Protein AF-A0A661T7J0-F1 (afdb_monomer)

Structure (mmCIF, N/CA/C/O backbone):
data_AF-A0A661T7J0-F1
#
_entry.id   AF-A0A661T7J0-F1
#
loop_
_atom_site.group_PDB
_atom_site.id
_atom_site.type_symbol
_atom_site.label_atom_id
_atom_site.label_alt_id
_atom_site.label_comp_id
_atom_site.label_asym_id
_atom_site.label_entity_id
_atom_site.label_seq_id
_atom_site.pdbx_PDB_ins_code
_atom_site.Cartn_x
_atom_site.Cartn_y
_atom_site.Cartn_z
_atom_site.occupancy
_atom_site.B_iso_or_equiv
_atom_site.auth_seq_id
_atom_site.auth_comp_id
_atom_site.auth_asym_id
_atom_site.auth_atom_id
_atom_site.pdbx_PDB_model_num
ATOM 1 N N . MET A 1 1 ? 8.789 16.045 13.790 1.00 34.03 1 MET A N 1
ATOM 2 C CA . MET A 1 1 ? 8.399 17.298 14.471 1.00 34.03 1 MET A CA 1
ATOM 3 C C . MET A 1 1 ? 6.884 17.322 14.520 1.00 34.03 1 MET A C 1
ATOM 5 O O . MET A 1 1 ? 6.249 17.224 13.483 1.00 34.03 1 MET A O 1
ATOM 9 N N . LEU A 1 2 ? 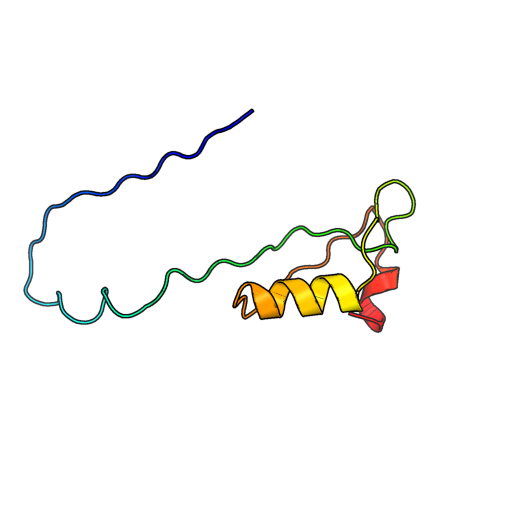6.358 17.267 15.737 1.00 34.22 2 LEU A N 1
ATOM 10 C CA . LEU A 1 2 ? 4.978 16.969 16.110 1.00 34.22 2 LEU A CA 1
ATOM 11 C C . LEU A 1 2 ? 4.068 18.179 15.833 1.00 34.22 2 LEU A C 1
ATOM 13 O O . LEU A 1 2 ? 4.373 19.259 16.330 1.00 34.22 2 LEU A O 1
ATOM 17 N N . ILE A 1 3 ? 2.955 18.010 15.115 1.00 31.09 3 ILE A N 1
ATOM 18 C CA . ILE A 1 3 ? 1.824 18.954 15.168 1.00 31.09 3 ILE A CA 1
ATOM 19 C C . ILE A 1 3 ? 0.541 18.129 15.252 1.00 31.09 3 ILE A C 1
ATOM 21 O O . ILE A 1 3 ? -0.039 17.725 14.250 1.00 31.09 3 ILE A O 1
ATOM 25 N N . ILE A 1 4 ? 0.135 17.858 16.490 1.00 37.38 4 ILE A N 1
ATOM 26 C CA . ILE A 1 4 ? -1.230 17.486 16.845 1.00 37.38 4 ILE A CA 1
ATOM 27 C C . ILE A 1 4 ? -1.870 18.783 17.339 1.00 37.38 4 ILE A C 1
ATOM 29 O O . ILE A 1 4 ? -1.480 19.298 18.384 1.00 37.38 4 ILE A O 1
ATOM 33 N N . LEU A 1 5 ? -2.825 19.324 16.587 1.00 36.97 5 LEU A N 1
ATOM 34 C CA . LEU A 1 5 ? -3.70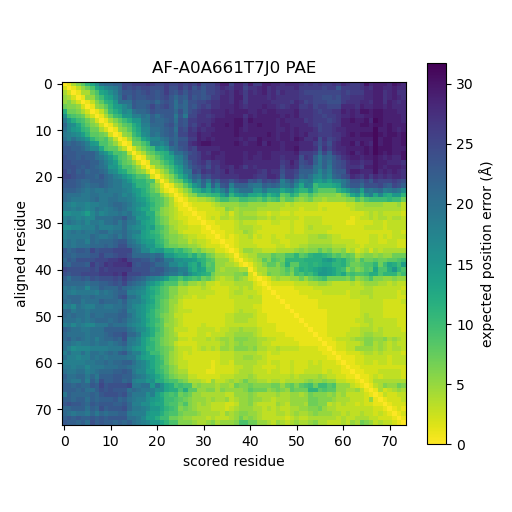9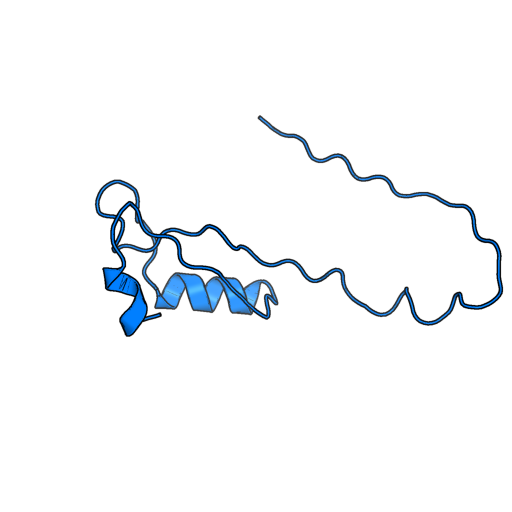 20.388 17.060 1.00 36.97 5 LEU A CA 1
ATOM 35 C C . LEU A 1 5 ? -5.147 19.889 16.925 1.00 36.97 5 LEU A C 1
ATOM 37 O O . LEU A 1 5 ? -5.758 19.979 15.865 1.00 36.97 5 LEU A O 1
ATOM 41 N N . TYR A 1 6 ? -5.661 19.329 18.019 1.00 41.50 6 TYR A N 1
ATOM 42 C CA . TYR A 1 6 ? -7.094 19.162 18.235 1.00 41.50 6 TYR A CA 1
ATOM 43 C C . TYR A 1 6 ? -7.728 20.533 18.503 1.00 41.50 6 TYR A C 1
ATOM 45 O O . TYR A 1 6 ? -7.201 21.280 19.330 1.00 41.50 6 TYR A O 1
ATOM 53 N N . PRO A 1 7 ? -8.911 20.823 17.941 1.00 51.22 7 PRO A N 1
ATOM 54 C CA . PRO A 1 7 ? -9.837 21.755 18.555 1.00 51.22 7 PRO A CA 1
ATOM 55 C C . PRO A 1 7 ? -11.122 21.009 18.941 1.00 51.22 7 PRO A C 1
ATOM 57 O O . PRO A 1 7 ? -12.013 20.789 18.125 1.00 51.22 7 PRO A O 1
ATOM 60 N N . GLN A 1 8 ? -11.226 20.624 20.212 1.00 58.47 8 GLN A N 1
ATOM 61 C CA . GLN A 1 8 ? -12.509 20.411 20.883 1.00 58.47 8 GLN A CA 1
ATOM 62 C C . GLN A 1 8 ? -12.925 21.756 21.500 1.00 58.47 8 GLN A C 1
ATOM 64 O O . GLN A 1 8 ? -12.144 22.298 22.276 1.00 58.47 8 GLN A O 1
ATOM 69 N N . PHE A 1 9 ? -14.102 22.289 21.128 1.00 40.56 9 PHE A N 1
ATOM 70 C CA . PHE A 1 9 ? -15.155 22.878 21.995 1.00 40.56 9 PHE A CA 1
ATOM 71 C C . PHE A 1 9 ? -16.079 23.901 21.264 1.00 40.56 9 PHE A C 1
ATOM 73 O O . PHE A 1 9 ? -15.636 24.989 20.925 1.00 40.56 9 PHE A O 1
ATOM 80 N N . ILE A 1 10 ? -17.368 23.518 21.112 1.00 39.06 10 ILE A N 1
ATOM 81 C CA . ILE A 1 10 ? -18.654 24.239 21.383 1.00 39.06 10 ILE A CA 1
ATOM 82 C C . ILE A 1 10 ? -18.913 25.584 20.636 1.00 39.06 10 ILE A C 1
ATOM 84 O O . ILE A 1 10 ? -18.088 26.481 20.665 1.00 39.06 10 ILE A O 1
ATOM 88 N N . ILE A 1 11 ? -20.028 25.811 19.910 1.00 35.09 11 ILE A N 1
ATOM 89 C CA . ILE A 1 11 ? -21.393 26.140 20.394 1.00 35.09 11 ILE A CA 1
ATOM 90 C C . ILE A 1 11 ? -22.468 25.674 19.393 1.00 35.09 11 ILE A C 1
ATOM 92 O O . ILE A 1 11 ? -22.381 25.871 18.185 1.00 35.09 11 ILE A O 1
ATOM 96 N N . ILE A 1 12 ? -23.513 25.095 19.972 1.00 41.19 12 ILE A N 1
ATOM 97 C CA . ILE A 1 12 ? -24.728 24.538 19.385 1.00 41.19 12 ILE A CA 1
ATOM 98 C C . ILE A 1 12 ? -25.734 25.657 19.090 1.00 41.19 12 ILE A C 1
ATOM 100 O O . ILE A 1 12 ? -26.050 26.449 19.977 1.00 41.19 12 ILE A O 1
ATOM 104 N N . HIS A 1 13 ? -26.333 25.653 17.902 1.00 39.91 13 HIS A N 1
ATOM 105 C CA . HIS A 1 13 ? -27.707 26.121 17.742 1.00 39.91 13 HIS A CA 1
ATOM 106 C C . HIS A 1 13 ? -28.412 25.212 16.728 1.00 39.91 13 HIS A C 1
ATOM 108 O O . HIS A 1 13 ? -27.830 24.875 15.702 1.00 39.91 13 HIS A O 1
ATOM 114 N N . TYR A 1 14 ? -29.658 24.847 17.046 1.00 36.56 14 TYR A N 1
ATOM 115 C CA . TYR A 1 14 ? -30.625 24.005 16.315 1.00 36.56 14 TYR A CA 1
ATOM 116 C C . TYR A 1 14 ? -30.699 22.509 16.706 1.00 36.56 14 TYR A C 1
ATOM 118 O O . TYR A 1 14 ? -29.680 21.850 16.900 1.00 36.56 14 TYR A O 1
ATOM 126 N N . PRO A 1 15 ? -31.927 21.958 16.845 1.00 45.44 15 PRO A N 1
ATOM 127 C CA . PRO A 1 15 ? -32.228 20.727 17.590 1.00 45.44 15 PRO A CA 1
ATOM 128 C C . PRO A 1 15 ? -31.927 19.424 16.821 1.00 45.44 15 PRO A C 1
ATOM 130 O O . PRO A 1 15 ? -32.597 18.417 17.027 1.00 45.44 15 PRO A O 1
ATOM 133 N N . LEU A 1 16 ? -30.921 19.413 15.942 1.00 44.41 16 LEU A N 1
ATOM 134 C CA . LEU A 1 16 ? -30.514 18.230 15.167 1.00 44.41 16 LEU A CA 1
ATOM 135 C C . LEU A 1 16 ? -29.293 17.520 15.788 1.00 44.41 16 LEU A C 1
ATOM 137 O O . LEU A 1 16 ? -28.476 16.920 15.096 1.00 44.41 16 LEU A O 1
ATOM 141 N N . LEU A 1 17 ? -29.133 17.635 17.104 1.00 49.12 17 LEU A N 1
ATOM 142 C CA . LEU A 1 17 ? -27.948 17.205 17.841 1.00 49.12 17 LEU A CA 1
ATOM 143 C C . LEU A 1 17 ? -28.182 15.864 18.553 1.00 49.12 17 LEU A C 1
ATOM 145 O O . LEU A 1 17 ? -28.171 15.823 19.774 1.00 49.12 17 LEU A O 1
ATOM 149 N N . ILE A 1 18 ? -28.454 14.785 17.810 1.00 53.53 18 ILE A N 1
ATOM 150 C CA . ILE A 1 18 ? -28.422 13.410 18.370 1.00 53.53 18 ILE A CA 1
ATOM 151 C C . ILE A 1 18 ? -27.734 12.394 17.430 1.00 53.53 18 ILE A C 1
ATOM 153 O O . ILE A 1 18 ? -27.376 11.308 17.865 1.00 53.53 18 ILE A O 1
ATOM 157 N N . ILE A 1 19 ? -27.451 12.721 16.161 1.00 54.28 19 ILE A N 1
ATOM 158 C CA . ILE A 1 19 ? -26.864 11.734 15.225 1.00 54.28 19 ILE A CA 1
ATOM 159 C C . ILE A 1 19 ? -25.329 11.864 15.107 1.00 54.28 19 ILE A C 1
ATOM 161 O O . ILE A 1 19 ? -24.653 10.897 14.760 1.00 54.28 19 ILE A O 1
ATOM 165 N N . CYS A 1 20 ? -24.745 13.017 15.455 1.00 51.34 20 CYS A N 1
ATOM 166 C CA 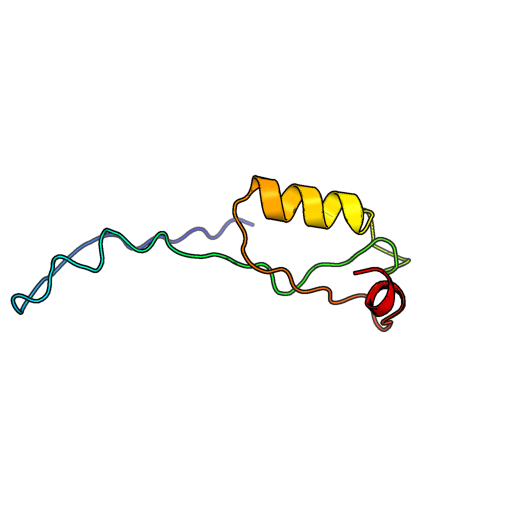. CYS A 1 20 ? -23.308 13.264 15.257 1.00 51.34 20 CYS A CA 1
ATOM 167 C C . CYS A 1 20 ? -22.400 12.483 16.230 1.00 51.34 20 CYS A C 1
ATOM 169 O O . CYS A 1 20 ? -21.294 12.112 15.856 1.00 51.34 20 CYS A O 1
ATOM 171 N N . ASP A 1 21 ? -22.878 12.150 17.434 1.00 52.12 21 ASP A N 1
ATOM 172 C CA . ASP A 1 21 ? -22.073 11.457 18.459 1.00 52.12 21 ASP A CA 1
ATOM 173 C C . ASP A 1 21 ? -21.856 9.956 18.179 1.00 52.12 21 ASP A C 1
ATOM 175 O O . ASP A 1 21 ? -21.199 9.265 18.954 1.00 52.12 21 ASP A O 1
ATOM 179 N N . SER A 1 22 ? -22.403 9.432 17.076 1.00 56.53 22 SER A N 1
ATOM 180 C CA . SER A 1 22 ? -22.371 7.997 16.751 1.00 56.53 22 SER A CA 1
ATOM 181 C C . SER A 1 22 ? -21.547 7.635 15.517 1.00 56.53 22 SER A C 1
ATOM 183 O O . SER A 1 22 ? -21.377 6.450 15.234 1.00 56.53 22 SER A O 1
ATOM 185 N N . ILE A 1 23 ? -21.013 8.620 14.786 1.00 63.06 23 ILE A N 1
ATOM 186 C CA . ILE A 1 23 ? -20.124 8.351 13.654 1.00 63.06 23 ILE A CA 1
ATOM 187 C C . ILE A 1 23 ? -18.694 8.435 14.193 1.00 63.06 23 ILE A C 1
ATOM 189 O O . ILE A 1 23 ? -18.199 9.547 14.396 1.00 63.06 23 ILE A O 1
ATOM 193 N N . PRO A 1 24 ? -18.015 7.302 14.462 1.00 64.81 24 PRO A N 1
ATOM 194 C CA . PRO A 1 24 ? -16.598 7.351 14.789 1.00 64.81 24 PRO A CA 1
ATOM 195 C C . PRO A 1 24 ? -15.882 8.088 13.654 1.00 64.81 24 PRO A C 1
ATOM 197 O O . PRO A 1 24 ? -16.165 7.834 12.481 1.00 64.81 24 PRO A O 1
ATOM 200 N N . MET A 1 25 ? -15.001 9.037 13.986 1.00 73.00 25 MET A N 1
ATOM 201 C CA . MET A 1 25 ? -14.213 9.734 12.969 1.00 73.00 25 MET A CA 1
ATOM 202 C C . MET A 1 25 ? -13.402 8.699 12.190 1.00 73.00 25 MET A C 1
ATOM 20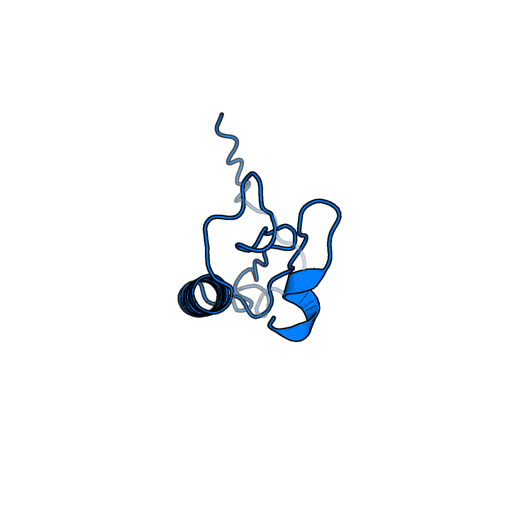4 O O . MET A 1 25 ? -12.424 8.154 12.699 1.00 73.00 25 MET A O 1
ATOM 208 N N . LYS A 1 26 ? -13.843 8.411 10.964 1.00 79.69 26 LYS A N 1
ATOM 209 C CA . LYS A 1 26 ? -13.192 7.449 10.084 1.00 79.69 26 LYS A CA 1
ATOM 210 C C . LYS A 1 26 ? -11.904 8.061 9.562 1.00 79.69 26 LYS A C 1
ATOM 212 O O . LYS A 1 26 ? -11.913 9.149 8.987 1.00 79.69 26 LYS A O 1
ATOM 217 N N . PHE A 1 27 ? -10.804 7.355 9.772 1.00 85.12 27 PHE A N 1
ATOM 218 C CA . PHE A 1 27 ? -9.489 7.750 9.301 1.00 85.12 27 PHE A CA 1
ATOM 219 C C . PHE A 1 27 ? -8.979 6.722 8.291 1.00 85.12 27 PHE A C 1
ATOM 221 O O . PHE A 1 27 ? -9.271 5.533 8.384 1.00 85.12 27 PHE A O 1
ATOM 228 N N . THR A 1 28 ? -8.258 7.192 7.280 1.00 90.94 28 THR A N 1
ATOM 229 C CA . THR A 1 28 ? -7.759 6.367 6.179 1.00 90.94 28 THR A CA 1
ATOM 230 C C . THR A 1 28 ? -6.432 6.937 5.710 1.00 90.94 28 THR A C 1
ATOM 232 O O . THR A 1 28 ? -6.323 8.136 5.439 1.00 90.94 28 THR A O 1
ATOM 235 N N . HIS A 1 29 ? -5.425 6.076 5.588 1.00 89.62 29 HIS A N 1
ATOM 236 C CA . HIS A 1 29 ? -4.150 6.441 4.985 1.00 89.62 29 HIS A CA 1
ATOM 237 C C . HIS A 1 29 ? -4.241 6.288 3.471 1.00 89.62 29 HIS A C 1
ATOM 239 O O . HIS A 1 29 ? -4.494 5.197 2.981 1.00 89.62 29 HIS A O 1
ATOM 245 N N . LEU A 1 30 ? -4.012 7.371 2.728 1.00 91.94 30 LEU A N 1
ATOM 246 C CA . LEU A 1 30 ? -4.052 7.374 1.257 1.00 91.94 30 LEU A CA 1
ATOM 247 C C . LEU A 1 30 ? -2.663 7.386 0.607 1.00 91.94 30 LEU A C 1
ATOM 249 O O . LEU A 1 30 ? -2.559 7.389 -0.615 1.00 91.94 30 LEU A O 1
ATOM 253 N N . HIS A 1 31 ? -1.612 7.448 1.421 1.00 90.56 31 HIS A N 1
ATOM 254 C CA . HIS A 1 31 ? -0.231 7.525 0.972 1.00 90.56 31 HIS A CA 1
ATOM 255 C C . HIS A 1 31 ? 0.596 6.540 1.789 1.00 90.56 31 HIS A C 1
ATOM 257 O O . HIS A 1 31 ? 1.081 6.867 2.873 1.00 90.56 31 HIS A O 1
ATOM 263 N N . THR A 1 32 ? 0.686 5.311 1.299 1.00 87.12 32 THR A N 1
ATOM 264 C CA . THR A 1 32 ? 1.500 4.256 1.907 1.00 87.12 32 THR A CA 1
ATOM 265 C C . THR A 1 32 ? 2.373 3.605 0.848 1.00 87.12 32 THR A C 1
ATOM 267 O O . THR A 1 32 ? 1.996 3.530 -0.318 1.00 87.12 32 THR A O 1
ATOM 270 N N . HIS A 1 33 ? 3.560 3.161 1.243 1.00 88.94 33 HIS A N 1
ATOM 271 C CA . HIS A 1 33 ? 4.502 2.473 0.367 1.00 88.94 33 HIS A CA 1
ATOM 272 C C . HIS A 1 33 ? 4.588 1.008 0.791 1.00 88.9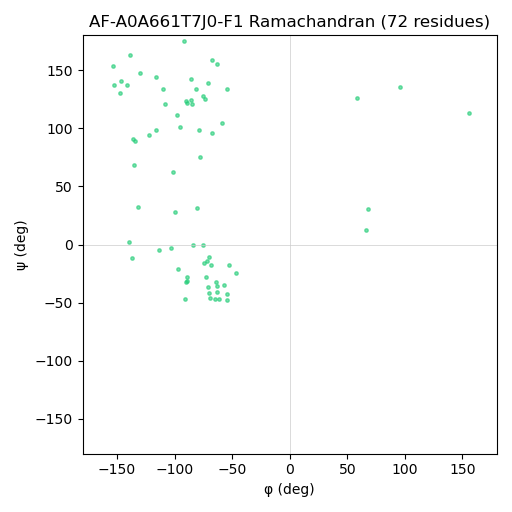4 33 HIS A C 1
ATOM 274 O O . HIS A 1 33 ? 4.720 0.719 1.982 1.00 88.94 33 HIS A O 1
ATOM 280 N N . SER A 1 34 ? 4.526 0.094 -0.173 1.00 86.88 34 SER A N 1
ATOM 281 C CA . SER A 1 34 ? 4.782 -1.328 0.049 1.00 86.88 34 SER A CA 1
ATOM 282 C C . SER A 1 34 ? 6.255 -1.652 -0.189 1.00 86.88 34 SER A C 1
ATOM 284 O O . SER A 1 34 ? 7.025 -0.823 -0.675 1.00 86.88 34 SER A O 1
ATOM 286 N N . HIS A 1 35 ? 6.637 -2.897 0.072 1.00 86.81 35 HIS A N 1
ATOM 287 C CA . HIS A 1 35 ? 7.931 -3.471 -0.296 1.00 86.81 35 HIS A CA 1
ATOM 288 C C . HIS A 1 35 ? 8.315 -3.334 -1.786 1.00 86.81 35 HIS A C 1
ATOM 290 O O . HIS A 1 35 ? 9.494 -3.439 -2.122 1.00 86.81 35 HIS A O 1
ATOM 296 N N . TYR A 1 36 ? 7.366 -3.049 -2.687 1.00 84.38 36 TYR A N 1
ATOM 297 C CA . TYR A 1 36 ? 7.667 -2.743 -4.090 1.00 84.38 36 TYR A CA 1
ATOM 298 C C . TYR A 1 36 ? 8.328 -1.373 -4.292 1.00 84.38 36 TYR A C 1
ATOM 300 O O . TYR A 1 36 ? 8.921 -1.113 -5.343 1.00 84.38 36 TYR A O 1
ATOM 308 N N . SER A 1 37 ? 8.298 -0.510 -3.277 1.00 81.62 37 SER A N 1
ATOM 309 C CA . SER A 1 37 ? 9.077 0.725 -3.224 1.00 81.62 37 SER A CA 1
ATOM 310 C C . SER A 1 37 ? 10.535 0.430 -2.858 1.00 81.62 37 SER A C 1
ATOM 312 O O . SER A 1 37 ? 10.965 0.688 -1.747 1.00 81.62 37 SER A O 1
ATOM 314 N N . LEU A 1 38 ? 11.321 -0.096 -3.799 1.00 72.75 38 LEU A N 1
ATOM 315 C CA . LEU A 1 38 ? 12.655 -0.700 -3.587 1.00 72.75 38 LEU A CA 1
ATOM 316 C C . LEU A 1 38 ? 13.668 0.062 -2.703 1.00 72.75 38 LEU A C 1
ATOM 318 O O . LEU A 1 38 ? 14.596 -0.560 -2.191 1.00 72.75 38 LEU A O 1
ATOM 322 N N . LEU A 1 39 ? 13.547 1.385 -2.568 1.00 72.69 39 LEU A N 1
ATOM 323 C CA . LEU A 1 39 ? 14.458 2.205 -1.763 1.00 72.69 39 LEU A CA 1
ATOM 324 C C . LEU A 1 39 ? 14.007 2.364 -0.299 1.00 72.69 39 LEU A C 1
ATOM 326 O O . LEU A 1 39 ? 14.872 2.412 0.568 1.00 72.69 39 LEU A O 1
ATOM 330 N N . ASP A 1 40 ? 12.695 2.389 -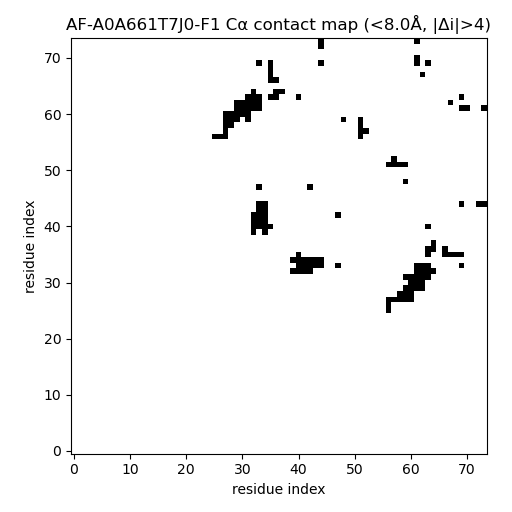0.026 1.00 71.50 40 ASP A N 1
ATOM 331 C CA . ASP A 1 40 ? 12.115 2.746 1.289 1.00 71.50 40 ASP A CA 1
ATOM 332 C C . ASP A 1 40 ? 10.910 1.866 1.710 1.00 71.50 40 ASP A C 1
ATOM 334 O O . ASP A 1 40 ? 10.289 2.064 2.756 1.00 71.50 40 ASP A O 1
ATOM 338 N N . GLY A 1 41 ? 10.558 0.875 0.896 1.00 68.62 41 GLY A N 1
ATOM 339 C CA . GLY A 1 41 ? 9.451 -0.051 1.079 1.00 68.62 41 GLY A CA 1
ATOM 340 C C . GLY A 1 41 ? 9.808 -1.147 2.070 1.00 68.62 41 GLY A C 1
ATOM 341 O O . GLY A 1 41 ? 10.473 -2.117 1.717 1.00 68.62 41 GLY A O 1
ATOM 342 N N . LEU A 1 42 ? 9.379 -0.984 3.318 1.00 71.56 42 LEU A N 1
ATOM 343 C CA . LEU A 1 42 ? 9.651 -1.932 4.400 1.00 71.56 42 LEU A CA 1
ATOM 344 C C . LEU A 1 42 ? 8.566 -3.018 4.557 1.00 71.56 42 LEU A C 1
ATOM 346 O O . LEU A 1 42 ? 8.940 -4.185 4.673 1.00 71.56 42 LEU A O 1
ATOM 350 N N . PRO A 1 43 ? 7.255 -2.695 4.570 1.00 78.94 43 PRO A N 1
ATOM 351 C CA . PRO A 1 43 ? 6.227 -3.689 4.872 1.00 78.94 43 PRO A CA 1
ATOM 352 C C . PRO A 1 43 ? 5.794 -4.489 3.637 1.00 78.94 43 PRO A C 1
ATOM 354 O O . PRO A 1 43 ? 5.641 -3.949 2.533 1.00 78.94 43 PRO A O 1
ATOM 357 N N . LYS A 1 44 ? 5.528 -5.785 3.838 1.00 86.88 44 LYS A N 1
ATOM 358 C CA . LYS A 1 44 ? 4.782 -6.589 2.858 1.00 86.88 44 LYS A CA 1
ATOM 359 C C . LYS A 1 44 ? 3.331 -6.114 2.771 1.00 86.88 44 LYS A C 1
ATOM 361 O O . LYS A 1 44 ? 2.834 -5.480 3.698 1.00 86.88 44 LYS A O 1
ATOM 366 N N . ILE A 1 45 ? 2.662 -6.416 1.659 1.00 89.31 45 ILE A N 1
ATOM 367 C CA . ILE A 1 45 ? 1.265 -6.005 1.449 1.00 89.31 45 ILE A CA 1
ATOM 368 C C . ILE A 1 45 ? 0.352 -6.627 2.512 1.00 89.31 45 ILE A C 1
ATOM 370 O O . ILE A 1 45 ? -0.386 -5.888 3.155 1.00 89.31 45 ILE A O 1
ATOM 374 N N . ASP A 1 46 ? 0.487 -7.928 2.784 1.00 90.25 46 ASP A N 1
ATOM 375 C CA . ASP A 1 46 ? -0.299 -8.619 3.819 1.00 90.25 46 ASP A CA 1
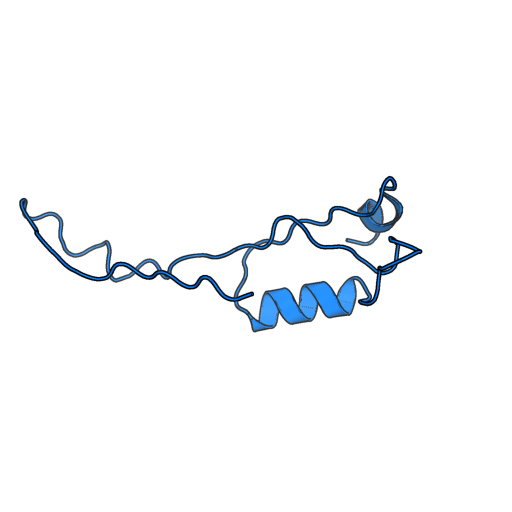ATOM 376 C C . ASP A 1 46 ? -0.176 -7.941 5.195 1.00 90.25 46 ASP A C 1
ATOM 378 O O . ASP A 1 46 ? -1.173 -7.614 5.827 1.00 90.25 46 ASP A O 1
ATOM 382 N N . GLU A 1 47 ? 1.050 -7.623 5.625 1.00 90.94 47 GLU A N 1
ATOM 383 C CA . GLU A 1 47 ? 1.310 -6.963 6.915 1.00 90.94 47 GLU A CA 1
ATOM 384 C C . GLU A 1 47 ? 0.708 -5.548 6.981 1.00 90.94 47 GLU A C 1
ATOM 386 O O . GLU A 1 47 ? 0.298 -5.081 8.048 1.00 90.94 47 GLU A O 1
ATOM 391 N N . LEU A 1 48 ? 0.657 -4.847 5.842 1.00 89.44 48 LEU A N 1
ATOM 392 C CA . LEU A 1 48 ? 0.035 -3.530 5.733 1.00 89.44 48 LEU A CA 1
ATOM 393 C C . LEU A 1 48 ? -1.493 -3.626 5.870 1.00 89.44 48 LEU A C 1
ATOM 395 O O . LEU A 1 48 ? -2.093 -2.794 6.555 1.00 89.44 48 LEU A O 1
ATOM 399 N N . LEU A 1 49 ? -2.108 -4.635 5.245 1.00 91.31 49 LEU A N 1
ATOM 400 C CA . LEU A 1 49 ? -3.549 -4.888 5.317 1.00 91.31 49 LEU A CA 1
ATOM 401 C C . LEU A 1 49 ? -3.968 -5.356 6.714 1.00 91.31 49 LEU A C 1
ATOM 403 O O . LEU A 1 49 ? -4.892 -4.774 7.282 1.00 91.31 49 LEU A O 1
ATOM 407 N N . ASP A 1 50 ? -3.230 -6.296 7.309 1.00 93.19 50 ASP A N 1
ATOM 408 C CA . ASP A 1 50 ? -3.444 -6.757 8.687 1.00 93.19 50 ASP A CA 1
ATOM 409 C C . ASP A 1 50 ? -3.422 -5.572 9.663 1.00 93.19 50 ASP A C 1
ATOM 411 O O . ASP A 1 50 ? -4.267 -5.452 10.557 1.00 93.19 50 ASP A O 1
ATOM 415 N N . LYS A 1 51 ? -2.478 -4.637 9.473 1.00 90.94 51 LYS A N 1
ATOM 416 C CA . LYS A 1 51 ? -2.391 -3.451 10.326 1.00 90.94 51 LYS A CA 1
ATOM 417 C C . LYS A 1 51 ? -3.531 -2.463 10.087 1.00 90.94 51 LYS A C 1
ATOM 419 O O . LYS A 1 51 ? -3.989 -1.830 11.039 1.00 90.94 51 LYS A O 1
ATOM 424 N N . ALA A 1 52 ? -3.975 -2.300 8.842 1.00 90.50 52 ALA A N 1
ATOM 425 C CA . ALA A 1 52 ? -5.124 -1.458 8.518 1.00 90.50 52 ALA A CA 1
ATOM 426 C C . ALA A 1 52 ? -6.410 -1.999 9.167 1.00 90.50 52 ALA A C 1
ATOM 428 O O . ALA A 1 52 ? -7.172 -1.217 9.743 1.00 90.50 52 ALA A O 1
ATOM 429 N N . GLU A 1 53 ? -6.599 -3.322 9.159 1.00 91.25 53 GLU A N 1
ATOM 430 C CA . GLU A 1 53 ? -7.714 -3.997 9.830 1.00 91.25 53 GLU A CA 1
ATOM 431 C C . GLU A 1 53 ? -7.642 -3.834 11.356 1.00 91.25 53 GLU A C 1
ATOM 433 O O . GLU A 1 53 ? -8.625 -3.423 11.975 1.00 91.25 53 GLU A O 1
ATOM 438 N N . GLU A 1 54 ? -6.471 -4.055 11.969 1.00 92.00 54 GLU A N 1
ATOM 439 C CA . GLU A 1 54 ? -6.262 -3.867 13.417 1.00 92.00 54 GLU A CA 1
ATOM 440 C C . GLU A 1 54 ? -6.604 -2.436 13.871 1.00 92.00 54 GLU A C 1
ATOM 442 O O . GLU A 1 54 ? -7.113 -2.218 14.972 1.00 92.00 54 GLU A O 1
ATOM 447 N N . LEU A 1 55 ? -6.339 -1.445 13.015 1.00 89.56 55 LEU A N 1
ATOM 448 C CA . LEU A 1 55 ? -6.630 -0.035 13.274 1.00 89.56 55 LEU A CA 1
ATOM 449 C C . LEU A 1 55 ? -8.078 0.368 12.941 1.00 89.56 55 LEU A C 1
ATOM 451 O O . LEU A 1 55 ? -8.437 1.531 13.138 1.00 89.56 55 LEU A O 1
ATOM 455 N N . GLY A 1 56 ? -8.907 -0.559 12.452 1.00 89.12 56 GLY A N 1
ATOM 456 C CA . GLY A 1 56 ? -10.303 -0.307 12.091 1.00 89.12 56 GLY A CA 1
ATOM 457 C C . GLY A 1 56 ? -10.466 0.606 10.874 1.00 89.12 56 GLY A C 1
ATOM 458 O O . GLY A 1 56 ? -11.419 1.386 10.813 1.00 89.12 56 GLY A O 1
ATOM 459 N N . MET A 1 57 ? -9.517 0.570 9.933 1.00 90.06 57 MET A N 1
ATOM 460 C CA . MET A 1 57 ? -9.589 1.349 8.696 1.00 90.06 57 MET A CA 1
ATOM 461 C C . MET A 1 57 ? -10.380 0.586 7.631 1.00 90.06 57 MET A C 1
ATOM 463 O O . MET A 1 57 ? -10.012 -0.517 7.250 1.00 90.06 57 MET A O 1
ATOM 467 N N . ASP A 1 58 ? -11.425 1.214 7.086 1.00 89.94 58 ASP A N 1
ATOM 468 C CA . ASP A 1 58 ? -12.231 0.636 5.996 1.00 89.94 58 ASP A CA 1
ATOM 469 C C . ASP A 1 58 ? -11.509 0.677 4.630 1.00 89.94 58 ASP A C 1
ATOM 471 O O . ASP A 1 58 ? -11.945 0.048 3.667 1.00 89.94 58 ASP A O 1
ATOM 475 N N . SER A 1 59 ? -10.446 1.479 4.510 1.00 90.31 59 SER A N 1
ATOM 476 C CA . SER A 1 59 ? -9.697 1.666 3.266 1.00 90.31 59 SER A CA 1
ATOM 477 C C . SER A 1 59 ? -8.248 2.076 3.523 1.00 90.31 59 SER A C 1
ATOM 479 O O . SER A 1 59 ? -7.942 2.709 4.536 1.00 90.31 59 SER A O 1
ATOM 481 N N . VAL A 1 60 ? -7.367 1.751 2.575 1.00 90.94 60 VAL A N 1
ATOM 482 C CA . VAL A 1 60 ? -5.948 2.125 2.570 1.00 90.94 60 VAL A CA 1
ATOM 483 C C . VAL A 1 60 ? -5.475 2.345 1.130 1.00 90.94 60 VAL A C 1
ATOM 485 O O . VAL A 1 60 ? -5.920 1.663 0.211 1.00 90.94 60 VAL A O 1
ATOM 488 N N . GLY A 1 61 ? -4.639 3.359 0.912 1.00 91.06 61 GLY A N 1
ATOM 489 C CA . GLY A 1 61 ? -4.128 3.749 -0.400 1.00 91.06 61 GLY A CA 1
ATOM 490 C C . GLY A 1 61 ? -2.655 3.400 -0.559 1.00 91.06 61 GLY A C 1
ATOM 491 O O . GLY A 1 61 ? -1.822 3.902 0.200 1.00 91.06 61 GLY A O 1
ATOM 492 N N . LEU A 1 62 ? -2.348 2.583 -1.567 1.00 90.00 62 LEU A N 1
ATOM 493 C CA . LEU A 1 62 ? -0.991 2.222 -1.966 1.00 90.00 62 LEU A CA 1
ATOM 494 C C . LEU A 1 62 ? -0.452 3.203 -3.019 1.00 90.00 62 LEU A C 1
ATOM 496 O O . LEU A 1 62 ? -1.043 3.382 -4.083 1.00 90.00 62 LEU A O 1
ATOM 500 N N . THR A 1 63 ? 0.686 3.829 -2.734 1.00 89.31 63 THR A N 1
ATOM 501 C CA . THR A 1 63 ? 1.337 4.838 -3.580 1.00 89.31 63 THR A CA 1
ATOM 502 C C . THR A 1 63 ? 2.838 4.575 -3.680 1.00 89.31 63 THR A C 1
ATOM 504 O O . THR A 1 63 ? 3.639 5.334 -3.142 1.00 89.31 63 THR A O 1
ATOM 507 N N . ASP A 1 64 ? 3.246 3.494 -4.342 1.00 86.19 64 ASP A N 1
ATOM 508 C CA . ASP A 1 64 ? 4.663 3.130 -4.458 1.00 86.19 64 ASP A CA 1
ATOM 509 C C . ASP A 1 64 ? 5.518 4.162 -5.224 1.00 86.19 64 ASP A C 1
ATOM 511 O O . ASP A 1 64 ? 5.035 4.941 -6.052 1.00 86.19 64 ASP A O 1
ATOM 515 N N . HIS A 1 65 ? 6.827 4.176 -4.952 1.00 86.12 65 HIS A N 1
ATOM 516 C CA . HIS A 1 65 ? 7.766 5.127 -5.554 1.00 86.12 65 HIS A CA 1
ATOM 517 C C . HIS A 1 65 ? 7.959 4.903 -7.060 1.00 86.12 65 HIS A C 1
ATOM 519 O O . HIS A 1 65 ? 8.798 4.115 -7.489 1.00 86.12 65 HIS A O 1
ATOM 525 N N . GLY A 1 66 ? 7.209 5.650 -7.876 1.00 80.56 66 GLY A N 1
ATOM 526 C CA . GLY A 1 66 ? 7.383 5.693 -9.334 1.00 80.56 66 GLY A CA 1
ATOM 527 C C . GLY A 1 66 ? 7.057 4.379 -10.053 1.00 80.56 66 GLY A C 1
ATOM 528 O O . GLY A 1 66 ? 7.387 4.232 -11.228 1.00 80.56 66 GLY A O 1
ATOM 529 N N . VAL A 1 67 ? 6.421 3.434 -9.356 1.00 82.94 67 VAL A N 1
ATOM 530 C CA . VAL A 1 67 ? 6.061 2.098 -9.842 1.00 82.94 67 VAL A CA 1
ATOM 531 C C . VAL A 1 67 ? 4.659 1.723 -9.353 1.00 82.94 67 VAL A C 1
ATOM 533 O O . VAL A 1 67 ? 4.138 2.338 -8.430 1.00 82.94 67 VAL A O 1
ATOM 536 N N . MET A 1 68 ? 4.043 0.713 -9.972 1.00 86.44 68 MET A N 1
ATOM 537 C CA . MET A 1 68 ? 2.744 0.149 -9.557 1.00 86.44 68 MET A CA 1
ATOM 538 C C . MET A 1 68 ? 2.790 -1.385 -9.487 1.00 86.44 68 MET A C 1
ATOM 540 O O . MET A 1 68 ? 1.808 -2.057 -9.787 1.00 86.44 68 MET A O 1
ATOM 544 N N . TYR A 1 69 ? 3.942 -1.965 -9.142 1.00 83.69 69 TYR A N 1
ATOM 545 C CA . TYR A 1 69 ? 4.090 -3.424 -9.088 1.00 83.69 69 TYR A CA 1
ATOM 546 C C . TYR A 1 69 ? 3.180 -4.063 -8.033 1.00 83.69 69 TYR A C 1
ATOM 548 O O . TYR A 1 69 ? 2.607 -5.117 -8.294 1.00 83.69 69 TYR A O 1
ATOM 556 N N . GLY A 1 70 ? 2.967 -3.380 -6.903 1.00 82.62 70 GLY A N 1
ATOM 557 C CA . GLY A 1 70 ? 2.071 -3.845 -5.847 1.00 82.62 70 GLY A CA 1
ATOM 558 C C . GLY A 1 70 ? 0.586 -3.811 -6.201 1.00 82.62 70 GLY A C 1
ATOM 559 O O . GLY A 1 70 ? -0.197 -4.421 -5.493 1.00 82.62 70 GLY A O 1
ATOM 560 N N . ALA A 1 71 ? 0.174 -3.177 -7.305 1.00 85.62 71 ALA A N 1
ATOM 561 C CA . ALA A 1 71 ? -1.244 -2.996 -7.632 1.00 85.62 71 ALA A CA 1
ATOM 562 C C . ALA A 1 71 ? -2.001 -4.290 -7.987 1.00 85.62 71 ALA A C 1
ATOM 564 O O . ALA A 1 71 ? -3.225 -4.276 -8.022 1.00 85.62 71 ALA A O 1
ATOM 565 N N . ILE A 1 72 ? -1.300 -5.378 -8.322 1.00 86.44 72 ILE A N 1
ATOM 566 C CA . ILE A 1 72 ? -1.929 -6.682 -8.607 1.00 86.44 72 ILE A CA 1
ATOM 567 C C . ILE A 1 72 ? -2.082 -7.517 -7.328 1.00 86.44 72 ILE A C 1
ATOM 569 O O . ILE A 1 72 ? -2.992 -8.335 -7.241 1.00 86.44 72 ILE A O 1
ATOM 573 N N . GLU A 1 73 ? -1.169 -7.347 -6.373 1.00 86.31 73 GLU A N 1
ATOM 574 C CA . GLU A 1 73 ? -1.131 -8.104 -5.115 1.00 86.31 73 GLU A CA 1
ATOM 575 C C . GLU A 1 73 ? -1.959 -7.440 -4.004 1.00 86.31 73 GLU A C 1
ATOM 577 O O . GLU A 1 73 ? -2.458 -8.141 -3.130 1.00 86.31 73 GLU A O 1
ATOM 582 N N . PHE A 1 74 ? -2.101 -6.113 -4.056 1.00 84.06 74 PHE A N 1
ATOM 583 C CA . PHE A 1 74 ? -2.859 -5.276 -3.123 1.00 84.06 74 PHE A CA 1
ATOM 584 C C . PHE A 1 74 ? -4.369 -5.328 -3.363 1.00 84.06 74 PHE A C 1
ATOM 586 O O . PHE A 1 74 ? -5.111 -5.403 -2.360 1.00 84.06 74 PHE A O 1
#

Nearest PDB structures (foldseek):
  7pu7-assembly1_A 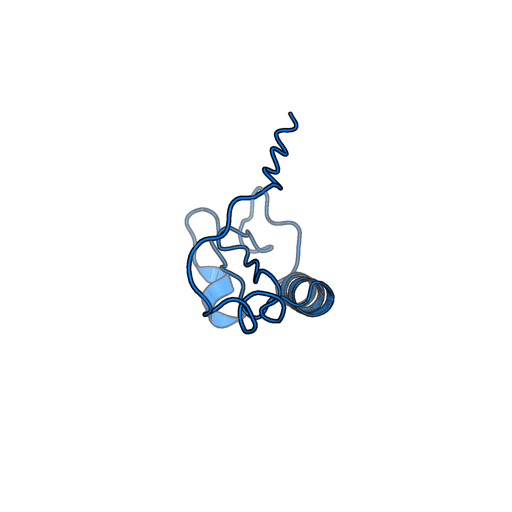 TM=9.451E-01  e=3.369E-03  Mycobacterium tuberculosis
  4gx9-assembly2_B  TM=8.199E-01  e=6.467E-02  Escherichia coli K-12
  4gx9-assembly1_A  TM=8.064E-01  e=1.377E-01  Escherichia coli K-12

Sequence (74 aa):
MLIILYPQFIIIHYPLLIICDSIPMKFTHLHTHSHYSLLDGLPKIDELLDKAEELGMDSVGLTDHGVMYGAIEF

Solvent-accessible surface area (backbone atoms only — not comparable to full-atom values): 5117 Å² total; per-residue (Å²): 137,91,82,87,81,84,83,88,81,91,87,88,83,76,96,78,81,77,66,72,88,72,60,75,87,83,62,67,55,67,76,35,57,35,44,73,13,81,90,79,26,77,46,50,62,68,62,51,50,55,49,36,54,76,70,69,31,94,53,76,30,82,51,36,73,93,53,69,77,51,68,82,81,103

Mean predicted aligned error: 12.93 Å

Radius of gyration: 17.92 Å; Cα contacts (8 Å, |Δi|>4): 72; chains: 1; bounding box: 47×35×32 Å

Foldseek 3Di:
DDDDDDDDDDDDDDDPPDPPVPDDPADEAAEDEAVVLVPPHDHHPVRVVVVCVVVVHPDYHYDHDVDCPCVVVD

Secondary structure (DSSP, 8-state):
-------------SS-TTSGGGS-----EEEE--TTSTTT--S-HHHHHHHHHHTT-S-EEE--SS--GGGGT-

pLDDT: mean 72.73, std 20.28, range [31.09, 93.19]